Protein AF-A0A833ZW45-F1 (afdb_monomer_lite)

Secondary structure (DSSP, 8-state):
-------HHHHHHHHHHHHHHHHHHHHHHHHTTS-TTTTSHHHHHHHHHHHHHHHHHHHHHHHHHHHHHHTTHHHHHHHHHHHHHHHHHHHHHHHHHHHHTS--SPPPPTT--SS--

Radius of gyration: 18.22 Å; chains: 1; bounding box: 43×31×44 Å

Structure (mmCIF, N/CA/C/O backbone):
data_AF-A0A833ZW45-F1
#
_entry.id   AF-A0A833ZW45-F1
#
loo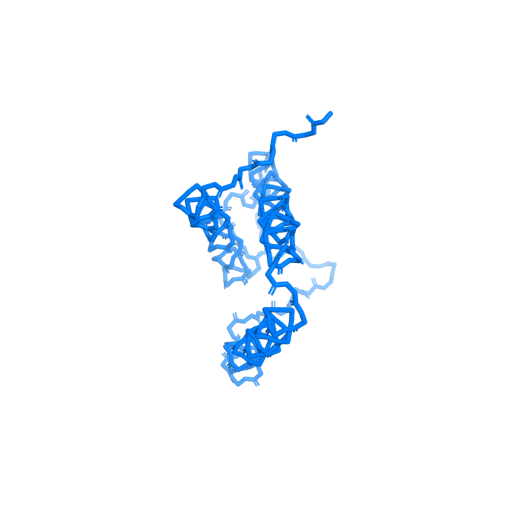p_
_atom_site.group_PDB
_atom_site.id
_atom_site.type_symbol
_atom_site.label_atom_id
_atom_site.label_alt_id
_atom_site.label_comp_id
_atom_site.label_asym_id
_atom_site.label_entity_id
_atom_site.label_seq_id
_atom_site.pdbx_PDB_ins_code
_atom_site.Cartn_x
_atom_site.Cartn_y
_atom_site.Cartn_z
_atom_site.occupancy
_atom_site.B_iso_or_equiv
_atom_site.auth_seq_id
_atom_site.auth_comp_id
_atom_site.auth_asym_id
_atom_site.auth_atom_id
_atom_site.pdbx_PDB_model_num
ATOM 1 N N . MET A 1 1 ? 0.013 11.494 25.006 1.00 41.28 1 MET A N 1
ATOM 2 C CA . MET A 1 1 ? -1.189 10.788 24.514 1.00 41.28 1 MET A CA 1
ATOM 3 C C . MET A 1 1 ? -1.272 11.028 23.017 1.00 41.28 1 MET A C 1
ATOM 5 O O . MET A 1 1 ? -1.538 12.153 22.620 1.00 41.28 1 MET A O 1
ATOM 9 N N . GLY A 1 2 ? -0.925 10.036 22.192 1.00 52.66 2 GLY A N 1
ATOM 10 C CA . GLY A 1 2 ? -1.072 10.169 20.739 1.00 52.66 2 GLY A CA 1
ATOM 11 C C . GLY A 1 2 ? -2.545 10.360 20.386 1.00 52.66 2 GLY A C 1
ATOM 12 O O . GLY A 1 2 ? -3.407 9.766 21.032 1.00 52.66 2 GLY A O 1
ATOM 13 N N . VAL A 1 3 ? -2.840 11.212 19.404 1.00 60.25 3 VAL A N 1
ATOM 14 C CA . VAL A 1 3 ? -4.204 11.428 18.911 1.00 60.25 3 VAL A CA 1
ATOM 15 C C . VAL A 1 3 ? -4.722 10.093 18.378 1.00 60.25 3 VAL A C 1
ATOM 17 O O . VAL A 1 3 ? -4.311 9.646 17.309 1.00 60.25 3 VAL A O 1
ATOM 20 N N . LEU A 1 4 ? -5.580 9.416 19.141 1.00 67.25 4 LEU A N 1
ATOM 21 C CA . LEU A 1 4 ? -6.243 8.196 18.700 1.00 67.25 4 LEU A CA 1
ATOM 22 C C . LEU A 1 4 ? -7.490 8.610 17.918 1.00 67.25 4 LEU A C 1
ATOM 24 O O . LEU A 1 4 ? -8.484 9.044 18.502 1.00 67.25 4 LEU A O 1
ATOM 28 N N . CYS A 1 5 ? -7.444 8.499 16.592 1.00 69.06 5 CYS A N 1
ATOM 29 C CA . CYS A 1 5 ? -8.623 8.678 15.764 1.00 69.06 5 CYS A CA 1
ATOM 30 C C . CYS A 1 5 ? -9.612 7.567 16.115 1.00 69.06 5 CYS A C 1
ATOM 32 O O . CYS A 1 5 ? -9.414 6.409 15.766 1.00 69.06 5 CYS A O 1
ATOM 34 N N . ARG A 1 6 ? -10.691 7.919 16.817 1.00 78.62 6 ARG A N 1
ATOM 35 C CA . ARG A 1 6 ? -11.807 7.000 17.090 1.00 78.62 6 ARG A CA 1
ATOM 36 C C . ARG A 1 6 ? -12.856 6.993 15.975 1.00 78.62 6 ARG A C 1
ATOM 38 O O . ARG A 1 6 ? -13.812 6.229 16.044 1.00 78.62 6 ARG A O 1
ATOM 45 N N . SER A 1 7 ? -12.690 7.844 14.962 1.00 86.69 7 SER A N 1
ATOM 46 C CA . SER A 1 7 ? -13.591 7.920 13.814 1.00 86.69 7 SER A CA 1
ATOM 47 C C . SER A 1 7 ? -13.287 6.808 12.814 1.00 86.69 7 SER A C 1
ATOM 49 O O . SER A 1 7 ? -12.187 6.755 12.259 1.00 86.69 7 SER A O 1
ATOM 51 N N . LEU A 1 8 ? -14.284 5.959 12.544 1.00 86.12 8 LEU A N 1
ATOM 52 C CA . LEU A 1 8 ? -14.189 4.891 11.546 1.00 86.12 8 LEU A CA 1
ATOM 53 C C . LEU A 1 8 ? -13.894 5.455 10.145 1.00 86.12 8 LEU A C 1
ATOM 55 O O . LEU A 1 8 ? -13.071 4.906 9.419 1.00 86.12 8 LEU A O 1
ATOM 59 N N . ALA A 1 9 ? -14.508 6.593 9.798 1.00 90.06 9 ALA A N 1
ATOM 60 C CA . ALA A 1 9 ? -14.264 7.285 8.533 1.00 90.06 9 ALA A CA 1
ATOM 61 C C . ALA A 1 9 ? -12.818 7.799 8.429 1.00 90.06 9 ALA A C 1
ATOM 63 O O . ALA A 1 9 ? -12.195 7.682 7.377 1.00 90.06 9 ALA A O 1
ATOM 64 N N . GLY A 1 10 ? -12.255 8.296 9.537 1.00 92.31 10 GLY A N 1
ATOM 65 C CA . GLY A 1 10 ? -10.850 8.708 9.600 1.00 92.31 10 GLY A CA 1
ATOM 66 C C . GLY A 1 10 ? -9.888 7.536 9.393 1.00 92.31 10 GLY A C 1
ATOM 67 O O . GLY A 1 10 ? -8.963 7.637 8.592 1.00 92.31 10 GLY A O 1
ATOM 68 N N . LEU A 1 11 ? -10.140 6.398 10.053 1.00 93.50 11 LEU A N 1
ATOM 69 C CA . LEU A 1 11 ? -9.364 5.167 9.850 1.00 93.50 11 LEU A CA 1
ATOM 70 C C . LEU A 1 11 ? -9.478 4.649 8.413 1.00 93.50 11 LEU A C 1
ATOM 72 O O . LEU A 1 11 ? -8.477 4.214 7.847 1.00 93.50 11 LEU A O 1
ATOM 76 N N . GLY A 1 12 ? -10.668 4.726 7.812 1.00 94.19 12 GLY A N 1
ATOM 77 C CA . GLY A 1 12 ? -10.880 4.389 6.406 1.00 94.19 12 GLY A CA 1
ATOM 78 C C . GLY A 1 12 ? -10.065 5.286 5.473 1.00 94.19 12 GLY A C 1
ATOM 79 O O . GLY A 1 12 ? -9.355 4.781 4.608 1.00 94.19 12 GLY A O 1
ATOM 80 N N . GLY A 1 13 ? -10.078 6.602 5.703 1.00 96.25 13 GLY A N 1
ATOM 81 C CA . GLY A 1 13 ? -9.269 7.564 4.947 1.00 96.25 13 GLY A CA 1
ATOM 82 C C . GLY A 1 13 ? -7.763 7.308 5.062 1.00 96.25 13 GLY A C 1
ATOM 83 O O . GLY A 1 13 ? -7.068 7.259 4.050 1.00 96.25 13 GLY A O 1
ATOM 84 N N . LEU A 1 14 ? -7.262 7.059 6.276 1.00 95.44 14 LEU A N 1
ATOM 85 C CA . LEU A 1 14 ? -5.862 6.681 6.519 1.00 95.44 14 LEU A CA 1
ATOM 86 C C . LEU A 1 14 ? -5.499 5.355 5.831 1.00 95.44 14 LEU A C 1
ATOM 88 O O . LEU A 1 14 ? -4.403 5.221 5.293 1.00 95.44 14 LEU A O 1
ATOM 92 N N . SER A 1 15 ? -6.424 4.392 5.803 1.00 95.56 15 SER A N 1
ATOM 93 C CA . SER A 1 15 ? -6.229 3.104 5.123 1.00 95.56 15 SER A CA 1
ATOM 94 C C . SER A 1 15 ? -6.146 3.268 3.605 1.00 95.56 15 SER A C 1
ATOM 96 O O . SER A 1 15 ? -5.280 2.671 2.973 1.00 95.56 15 SER A O 1
ATOM 98 N N . LEU A 1 16 ? -7.008 4.105 3.017 1.00 97.25 16 LEU A N 1
ATOM 99 C CA . LEU A 1 16 ? -6.967 4.448 1.592 1.00 97.25 16 LEU A CA 1
ATOM 100 C C . LEU A 1 16 ? -5.666 5.166 1.232 1.00 97.25 16 LEU A C 1
ATOM 102 O O . LEU A 1 16 ? -5.015 4.794 0.261 1.00 97.25 16 LEU A O 1
ATOM 106 N N . LEU A 1 17 ? -5.242 6.134 2.047 1.00 97.31 17 LEU A N 1
ATOM 107 C CA . LEU A 1 17 ? -3.971 6.826 1.848 1.00 97.31 17 LEU A CA 1
ATOM 108 C C . LEU A 1 17 ? -2.777 5.862 1.935 1.00 97.31 17 LEU A C 1
ATOM 110 O O . LEU A 1 17 ? -1.883 5.914 1.095 1.00 97.31 17 LEU A O 1
ATOM 114 N N . GLY A 1 18 ? -2.788 4.938 2.899 1.00 97.12 18 GLY A N 1
ATOM 115 C CA . GLY A 1 18 ? -1.817 3.848 2.963 1.00 97.12 18 GLY A CA 1
ATOM 116 C C . GLY A 1 18 ? -1.825 3.004 1.685 1.00 97.12 18 GLY A C 1
ATOM 117 O O . GLY A 1 18 ? -0.774 2.783 1.092 1.00 97.12 18 GLY A O 1
ATOM 118 N N . MET A 1 19 ? -2.999 2.578 1.208 1.00 96.38 19 MET A N 1
ATOM 119 C CA . MET A 1 19 ? -3.120 1.804 -0.034 1.00 96.38 19 MET A CA 1
ATOM 120 C C . MET A 1 19 ? -2.557 2.537 -1.256 1.00 96.38 19 MET A C 1
ATOM 122 O O . MET A 1 19 ? -1.966 1.877 -2.104 1.00 96.38 19 MET A O 1
ATOM 126 N N . LEU A 1 20 ? -2.667 3.867 -1.340 1.00 97.81 20 LEU A N 1
ATOM 127 C CA . LEU A 1 20 ? -2.064 4.644 -2.433 1.00 97.81 20 LEU A CA 1
ATOM 128 C C . LEU A 1 20 ? -0.536 4.494 -2.468 1.00 97.81 20 LEU A C 1
ATOM 130 O O . LEU A 1 20 ? 0.027 4.185 -3.518 1.00 97.81 20 LEU A O 1
ATOM 134 N N . PHE A 1 21 ? 0.139 4.635 -1.323 1.00 97.44 21 PHE A N 1
ATOM 135 C CA . PHE A 1 21 ? 1.587 4.404 -1.241 1.00 97.44 21 PHE A CA 1
ATOM 136 C C . PHE A 1 21 ? 1.952 2.941 -1.518 1.00 97.44 21 PHE A C 1
ATOM 138 O O . PHE A 1 21 ? 2.937 2.667 -2.202 1.00 97.44 21 PHE A O 1
ATOM 145 N N . GLY A 1 22 ? 1.137 1.995 -1.043 1.00 96.38 22 GLY A N 1
ATOM 146 C CA . GLY A 1 22 ? 1.311 0.570 -1.331 1.00 96.38 22 GLY A CA 1
ATOM 147 C C . GLY A 1 22 ? 1.184 0.245 -2.822 1.00 96.38 22 GLY A C 1
ATOM 148 O O . GLY A 1 22 ? 1.989 -0.514 -3.352 1.00 96.38 22 GLY A O 1
ATOM 149 N N . ALA A 1 23 ? 0.224 0.857 -3.517 1.00 96.50 23 ALA A N 1
ATOM 150 C CA . ALA A 1 23 ? 0.037 0.701 -4.957 1.00 96.50 23 ALA A CA 1
ATOM 151 C C . ALA A 1 23 ? 1.219 1.275 -5.747 1.00 96.50 23 ALA A C 1
ATOM 153 O O . ALA A 1 23 ? 1.679 0.640 -6.694 1.00 96.50 23 ALA A O 1
ATOM 154 N N . TYR A 1 24 ? 1.757 2.424 -5.324 1.00 96.06 24 TYR A N 1
ATOM 155 C CA . TYR A 1 24 ? 2.991 2.967 -5.890 1.00 96.06 24 TYR A CA 1
ATOM 156 C C . TYR A 1 24 ? 4.160 1.981 -5.740 1.00 96.06 24 TYR A C 1
ATOM 158 O O . TYR A 1 24 ? 4.787 1.625 -6.733 1.00 96.06 24 TYR A O 1
ATOM 166 N N . LEU A 1 25 ? 4.403 1.461 -4.532 1.00 95.44 25 LEU A N 1
ATOM 167 C CA . LEU A 1 25 ? 5.457 0.467 -4.283 1.00 95.44 25 LEU A CA 1
ATOM 168 C C . LEU A 1 25 ? 5.248 -0.821 -5.096 1.00 95.44 25 LEU A C 1
ATOM 170 O O . LEU A 1 25 ? 6.211 -1.381 -5.617 1.00 95.44 25 LEU A O 1
ATOM 174 N N . MET A 1 26 ? 3.997 -1.264 -5.249 1.00 95.12 26 MET A N 1
ATOM 175 C CA . MET A 1 26 ? 3.653 -2.413 -6.086 1.00 95.12 26 MET A CA 1
ATOM 176 C C . MET A 1 26 ? 3.992 -2.166 -7.554 1.00 95.12 26 MET A C 1
ATOM 178 O O . MET A 1 26 ? 4.582 -3.026 -8.201 1.00 95.12 26 MET A O 1
ATOM 182 N N . ALA A 1 27 ? 3.658 -0.983 -8.076 1.00 94.44 27 ALA A N 1
ATOM 183 C CA . ALA A 1 27 ? 3.979 -0.604 -9.445 1.00 94.44 27 ALA A CA 1
ATOM 184 C C . ALA A 1 27 ? 5.495 -0.597 -9.678 1.00 94.44 27 ALA A C 1
ATOM 186 O O . ALA A 1 27 ? 5.957 -1.133 -10.680 1.00 94.44 27 ALA A O 1
ATOM 187 N N . LEU A 1 28 ? 6.279 -0.076 -8.728 1.00 93.06 28 LEU A N 1
ATOM 188 C CA . LEU A 1 28 ? 7.740 -0.146 -8.806 1.00 93.06 28 LEU A CA 1
ATOM 189 C C . LEU A 1 28 ? 8.254 -1.589 -8.805 1.00 93.06 28 LEU A C 1
ATOM 191 O O . LEU A 1 28 ? 9.165 -1.908 -9.562 1.00 93.06 28 LEU A O 1
ATOM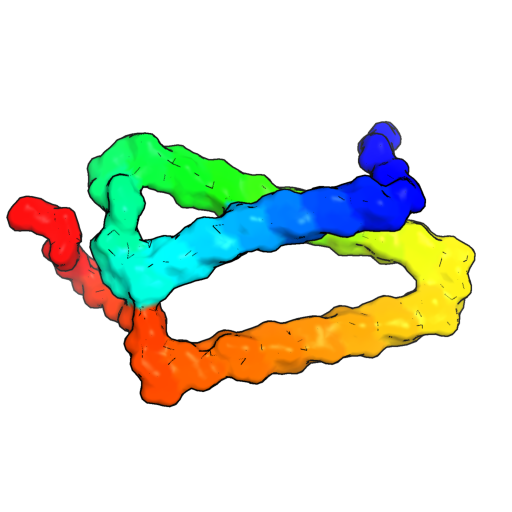 195 N N . ALA A 1 29 ? 7.664 -2.463 -7.988 1.00 91.88 29 ALA A N 1
ATOM 196 C CA . ALA A 1 29 ? 8.042 -3.871 -7.935 1.00 91.88 29 ALA A CA 1
ATOM 197 C C . ALA A 1 29 ? 7.728 -4.606 -9.250 1.00 91.88 29 ALA A C 1
ATOM 199 O O . ALA A 1 29 ? 8.536 -5.413 -9.701 1.00 91.88 29 ALA A O 1
ATOM 200 N N . VAL A 1 30 ? 6.598 -4.295 -9.894 1.00 91.00 30 VAL A N 1
ATOM 201 C CA . VAL A 1 30 ? 6.225 -4.837 -11.214 1.00 91.00 30 VAL A CA 1
ATOM 202 C C . VAL A 1 30 ? 7.134 -4.305 -12.329 1.00 91.00 30 VAL A C 1
ATOM 204 O O . VAL A 1 30 ? 7.451 -5.035 -13.261 1.00 91.00 30 VAL A O 1
ATOM 207 N N . LEU A 1 31 ? 7.567 -3.044 -12.239 1.00 90.38 31 LEU A N 1
ATOM 208 C CA . LEU A 1 31 ? 8.456 -2.401 -13.218 1.00 90.38 31 LEU A CA 1
ATOM 209 C C . LEU A 1 31 ? 9.949 -2.700 -12.980 1.00 90.38 31 LEU A C 1
ATOM 211 O O . LEU A 1 31 ? 10.798 -2.279 -13.767 1.00 90.38 31 LEU A O 1
ATOM 215 N N . SER A 1 32 ? 10.281 -3.431 -11.915 1.00 87.94 32 SER A N 1
ATOM 216 C CA . SER A 1 32 ? 11.632 -3.938 -11.662 1.00 87.94 32 SER A CA 1
ATOM 217 C C . SER A 1 32 ? 12.102 -4.801 -12.848 1.00 87.94 32 SER A C 1
ATOM 219 O O . SER A 1 32 ? 11.333 -5.640 -13.330 1.00 87.94 32 SER A O 1
ATOM 221 N N . PRO A 1 33 ? 13.340 -4.633 -13.361 1.00 84.50 33 PRO A N 1
ATOM 222 C CA . PRO A 1 33 ? 14.518 -4.074 -12.683 1.00 84.50 33 PRO A CA 1
ATOM 223 C C . PRO A 1 33 ? 14.741 -2.564 -12.837 1.00 84.50 33 PRO A C 1
ATOM 225 O O . PRO A 1 33 ? 15.488 -2.003 -12.041 1.00 84.50 33 PRO A O 1
ATOM 228 N N . CYS A 1 34 ? 14.098 -1.899 -13.805 1.00 86.50 34 CYS A N 1
ATOM 229 C CA . CYS A 1 34 ? 14.329 -0.480 -14.111 1.00 86.50 34 CYS A CA 1
ATOM 230 C C . CYS A 1 34 ? 13.069 0.358 -13.844 1.00 86.50 34 CYS A C 1
ATOM 232 O O . CYS A 1 34 ? 12.388 0.769 -14.788 1.00 86.50 34 CYS A O 1
ATOM 234 N N . PRO A 1 35 ? 12.718 0.602 -12.567 1.00 87.88 35 PRO A N 1
ATOM 235 C CA . PRO A 1 35 ? 11.566 1.420 -12.231 1.00 87.88 35 PRO A CA 1
ATOM 236 C C . PRO A 1 35 ? 11.755 2.879 -12.688 1.00 87.88 35 PRO A C 1
ATOM 238 O O . PRO A 1 35 ? 12.882 3.349 -12.865 1.00 87.88 35 PRO A O 1
ATOM 241 N N . PRO A 1 36 ? 10.662 3.644 -12.844 1.00 84.31 36 PRO A N 1
ATOM 242 C CA . PRO A 1 36 ? 10.749 5.065 -13.160 1.00 84.31 36 PRO A CA 1
ATOM 243 C C . PRO A 1 36 ? 11.579 5.809 -12.105 1.00 84.31 36 PRO A C 1
ATOM 245 O O . PRO A 1 36 ? 11.483 5.519 -10.913 1.00 84.31 36 PRO A O 1
ATOM 248 N N . LEU A 1 37 ? 12.377 6.789 -12.545 1.00 86.31 37 LEU A N 1
ATOM 249 C CA . LEU A 1 37 ? 13.293 7.570 -11.695 1.00 86.31 37 LEU A CA 1
ATOM 250 C C . LEU A 1 37 ? 14.428 6.761 -11.026 1.00 86.31 37 LEU A C 1
ATOM 252 O O . LEU A 1 37 ? 15.100 7.287 -10.130 1.00 86.31 37 LEU A O 1
ATOM 256 N N . VAL A 1 38 ? 14.696 5.527 -11.470 1.00 87.12 38 VAL A N 1
ATOM 257 C CA . VAL A 1 38 ? 15.890 4.772 -11.055 1.00 87.12 38 VAL A CA 1
ATOM 258 C C . VAL A 1 38 ? 17.170 5.587 -11.303 1.00 87.12 38 VAL A C 1
ATOM 260 O O . VAL A 1 38 ? 17.258 6.350 -12.262 1.00 87.12 38 VAL A O 1
ATOM 263 N N . GLY A 1 39 ? 18.139 5.497 -10.388 1.00 83.75 39 GLY A N 1
ATOM 264 C CA . GLY A 1 39 ? 19.410 6.232 -10.473 1.00 83.75 39 GLY A CA 1
ATOM 265 C C . GLY A 1 39 ? 19.341 7.723 -10.112 1.00 83.75 39 GLY A C 1
ATOM 266 O O . GLY A 1 39 ? 20.374 8.387 -10.071 1.00 83.75 39 GLY A O 1
ATOM 267 N N . THR A 1 40 ? 18.158 8.266 -9.803 1.00 90.69 40 THR A N 1
ATOM 268 C CA . THR A 1 40 ? 18.000 9.675 -9.406 1.00 90.69 40 THR A CA 1
ATOM 269 C C . THR A 1 40 ? 17.821 9.831 -7.888 1.00 90.69 40 THR A C 1
ATOM 271 O O . THR A 1 40 ? 17.170 8.994 -7.254 1.00 90.69 40 THR A O 1
ATOM 274 N N . PRO A 1 41 ? 18.315 10.928 -7.273 1.00 92.31 41 PRO A N 1
ATOM 275 C CA . PRO A 1 41 ? 18.097 11.185 -5.847 1.00 92.31 41 PRO A CA 1
ATOM 276 C C . PRO A 1 41 ? 16.610 11.372 -5.514 1.00 92.31 41 PRO A C 1
ATOM 278 O O . PRO A 1 41 ? 16.160 10.968 -4.445 1.00 92.31 41 PRO A O 1
ATOM 281 N N . ALA A 1 42 ? 15.828 11.928 -6.447 1.00 92.88 42 ALA A N 1
ATOM 282 C CA . ALA A 1 42 ? 14.385 12.084 -6.295 1.00 92.88 42 ALA A CA 1
ATOM 283 C C . ALA A 1 42 ? 13.674 10.727 -6.179 1.00 92.88 42 ALA A C 1
ATOM 285 O O . ALA A 1 42 ? 12.854 10.550 -5.281 1.00 92.88 42 ALA A O 1
ATOM 286 N N . GLY A 1 43 ? 14.025 9.756 -7.033 1.00 92.38 43 GLY A N 1
ATOM 287 C CA . GLY A 1 43 ? 13.481 8.398 -6.975 1.00 92.38 43 GLY A CA 1
ATOM 288 C C . GLY A 1 43 ? 13.760 7.717 -5.637 1.00 92.38 43 GLY A C 1
ATOM 289 O O . GLY A 1 43 ? 12.838 7.201 -5.008 1.00 92.38 43 GLY A O 1
ATOM 290 N N . LEU A 1 44 ? 15.006 7.795 -5.153 1.00 92.44 44 LEU A N 1
ATOM 291 C CA . LEU A 1 44 ? 15.401 7.240 -3.852 1.00 92.44 44 LEU A CA 1
ATOM 292 C C . LEU A 1 44 ? 14.562 7.814 -2.704 1.00 92.44 44 LEU A C 1
ATOM 294 O O . LEU A 1 44 ? 13.999 7.060 -1.909 1.00 92.44 44 LEU A O 1
ATOM 298 N N . VAL A 1 45 ? 14.435 9.142 -2.643 1.00 95.94 45 VAL A N 1
ATOM 299 C CA . VAL A 1 45 ? 13.633 9.819 -1.615 1.00 95.94 45 VAL A CA 1
ATOM 300 C C . VAL A 1 45 ? 12.172 9.374 -1.690 1.00 95.94 45 VAL A C 1
ATOM 302 O O . VAL A 1 45 ? 11.578 9.060 -0.661 1.00 95.94 45 VAL A O 1
ATOM 305 N N . LEU A 1 46 ? 11.595 9.289 -2.891 1.00 94.88 46 LEU A N 1
ATOM 306 C CA . LEU A 1 46 ? 10.185 8.943 -3.073 1.00 94.88 46 LEU A CA 1
ATOM 307 C C . LEU A 1 46 ? 9.883 7.495 -2.663 1.00 94.88 46 LEU A C 1
ATOM 309 O O . LEU A 1 46 ? 8.859 7.246 -2.026 1.00 94.88 46 LEU A O 1
ATOM 313 N N . VAL A 1 47 ? 10.780 6.551 -2.968 1.00 95.31 47 VAL A N 1
ATOM 314 C CA . VAL A 1 47 ? 10.670 5.145 -2.539 1.00 95.31 47 VAL A CA 1
ATOM 315 C C . VAL A 1 47 ? 10.720 5.033 -1.019 1.00 95.31 47 VAL A C 1
ATOM 317 O O . VAL A 1 47 ? 9.820 4.442 -0.419 1.00 95.31 47 VAL A O 1
ATOM 320 N N . VAL A 1 48 ? 11.736 5.633 -0.389 1.00 96.44 48 VAL A N 1
ATOM 321 C CA . VAL A 1 48 ? 11.924 5.564 1.067 1.00 96.44 48 VAL A CA 1
ATOM 322 C C . VAL A 1 48 ? 10.755 6.223 1.793 1.00 96.44 48 VAL A C 1
ATOM 324 O O . VAL A 1 48 ? 10.178 5.618 2.696 1.00 96.44 48 VAL A O 1
ATOM 327 N N . LEU A 1 49 ? 10.350 7.426 1.373 1.00 97.31 49 LEU A N 1
ATOM 328 C CA . LEU A 1 49 ? 9.204 8.115 1.964 1.00 97.31 49 LEU A CA 1
ATOM 329 C C . LEU A 1 49 ? 7.915 7.311 1.796 1.00 97.31 49 LEU A C 1
ATOM 331 O O . LEU A 1 49 ? 7.174 7.163 2.764 1.00 97.31 49 LEU A O 1
ATOM 335 N N . SER A 1 50 ? 7.663 6.745 0.614 1.00 97.25 50 SER A N 1
ATOM 336 C CA . SER A 1 50 ? 6.467 5.927 0.380 1.00 97.25 50 SER A CA 1
ATOM 337 C C . SER A 1 50 ? 6.440 4.692 1.274 1.00 97.25 50 SER A C 1
ATOM 339 O O . SER A 1 50 ? 5.394 4.371 1.828 1.00 97.25 50 SER A O 1
ATOM 341 N N . TRP A 1 51 ? 7.582 4.029 1.478 1.00 97.31 51 TRP A N 1
ATOM 342 C CA . TRP A 1 51 ? 7.689 2.881 2.378 1.00 97.31 51 TRP A CA 1
ATOM 343 C C . TRP A 1 51 ? 7.433 3.258 3.840 1.00 97.31 51 TRP A C 1
ATOM 345 O O . TRP A 1 51 ? 6.650 2.599 4.529 1.00 97.31 51 TRP A O 1
ATOM 355 N N . VAL A 1 52 ? 8.049 4.345 4.314 1.00 97.94 52 VAL A N 1
ATO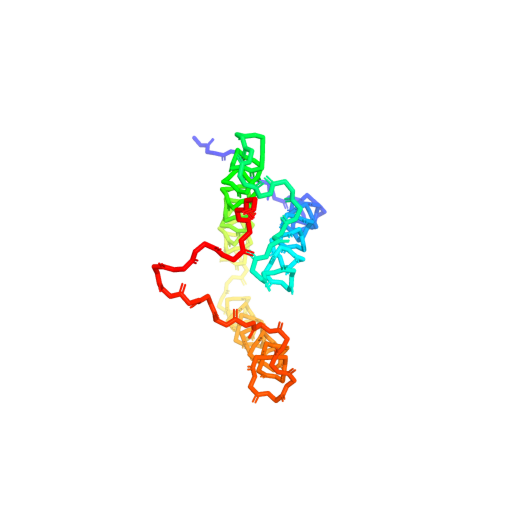M 356 C CA . VAL A 1 52 ? 7.860 4.854 5.682 1.00 97.94 52 VAL A CA 1
ATOM 357 C C . VAL A 1 52 ? 6.405 5.262 5.914 1.00 97.94 52 VAL A C 1
ATOM 359 O O . VAL A 1 52 ? 5.816 4.890 6.928 1.00 97.94 52 VAL A O 1
ATOM 362 N N . LEU A 1 53 ? 5.794 5.978 4.967 1.00 97.62 53 LEU A N 1
ATOM 363 C CA . LEU A 1 53 ? 4.395 6.388 5.060 1.00 97.62 53 LEU A CA 1
ATOM 364 C C . LEU A 1 53 ? 3.466 5.174 5.025 1.00 97.62 53 LEU A C 1
ATOM 366 O O . LEU A 1 53 ? 2.648 5.026 5.927 1.00 97.62 53 LEU A O 1
ATOM 370 N N . PHE A 1 54 ? 3.626 4.266 4.059 1.00 96.50 54 PHE A N 1
ATOM 371 C CA . PHE A 1 54 ? 2.845 3.030 3.963 1.00 96.50 54 PHE A CA 1
ATOM 372 C C . PHE A 1 54 ? 2.872 2.233 5.276 1.00 96.50 54 PHE A C 1
ATOM 374 O O . PHE A 1 54 ? 1.823 1.943 5.858 1.00 96.50 54 PHE A O 1
ATOM 381 N N . THR A 1 55 ? 4.071 1.922 5.776 1.00 96.38 55 THR A N 1
ATOM 382 C CA . THR A 1 55 ? 4.249 1.135 7.005 1.00 96.38 55 THR A CA 1
ATOM 383 C C . THR A 1 55 ? 3.719 1.865 8.239 1.00 96.38 55 THR A C 1
ATOM 385 O O . THR A 1 55 ? 3.036 1.252 9.064 1.00 96.38 55 THR A O 1
ATOM 388 N N . GLY A 1 56 ? 3.966 3.172 8.355 1.00 96.94 56 GLY A N 1
ATOM 389 C CA . GLY A 1 56 ? 3.491 4.002 9.460 1.00 96.94 56 GLY A CA 1
ATOM 390 C C . GLY A 1 56 ? 1.966 4.131 9.506 1.00 96.94 56 GLY A C 1
ATOM 391 O O . GLY A 1 56 ? 1.364 3.892 10.554 1.00 96.94 56 GLY A O 1
ATOM 392 N N . LEU A 1 57 ? 1.329 4.440 8.370 1.00 96.44 57 LEU A N 1
ATOM 393 C CA . LEU A 1 57 ? -0.127 4.572 8.242 1.00 96.44 57 LEU A CA 1
ATOM 394 C C . LEU A 1 57 ? -0.844 3.270 8.620 1.00 96.44 57 LEU A C 1
ATOM 396 O O . LEU A 1 57 ? -1.732 3.288 9.474 1.00 96.44 57 LEU A O 1
ATOM 400 N N . PHE A 1 58 ? -0.436 2.130 8.054 1.00 94.88 58 PHE A N 1
ATOM 401 C CA . PHE A 1 58 ? -1.055 0.842 8.382 1.00 94.88 58 PHE A CA 1
ATOM 402 C C . PHE A 1 58 ? -0.785 0.400 9.823 1.00 94.88 58 PHE A C 1
ATOM 404 O O . PHE A 1 58 ? -1.679 -0.158 10.463 1.00 94.88 58 PHE A O 1
ATOM 411 N N . SER A 1 59 ? 0.402 0.686 10.368 1.00 95.31 59 SER A N 1
ATOM 412 C CA . SER A 1 59 ? 0.701 0.418 11.781 1.00 95.31 59 SER A CA 1
ATOM 413 C C . SER A 1 59 ? -0.213 1.220 12.703 1.00 95.31 59 SER A C 1
ATOM 415 O O . SER A 1 59 ? -0.787 0.663 13.639 1.00 95.31 59 SER A O 1
ATOM 417 N N . TYR A 1 60 ? -0.422 2.505 12.404 1.00 94.69 60 TYR A N 1
ATOM 418 C CA . TYR A 1 60 ? -1.351 3.349 13.146 1.00 94.69 60 TYR A CA 1
ATOM 419 C C . TYR A 1 60 ? -2.791 2.833 13.056 1.00 94.69 60 TYR A C 1
ATOM 421 O O . TYR A 1 60 ? -3.435 2.655 14.089 1.00 94.69 60 TYR A O 1
ATOM 429 N N . VAL A 1 61 ? -3.286 2.539 11.845 1.00 93.75 61 VAL A N 1
ATOM 430 C CA . VAL A 1 61 ? -4.641 1.996 11.638 1.00 93.75 61 VAL A CA 1
ATOM 431 C C . VAL A 1 61 ? -4.827 0.703 12.425 1.00 93.75 61 VAL A C 1
ATOM 433 O O . VAL A 1 61 ? -5.839 0.552 13.105 1.00 93.75 61 VAL A O 1
ATOM 436 N N . LYS A 1 62 ? -3.848 -0.209 12.395 1.00 91.88 62 LYS A N 1
ATOM 437 C CA . LYS A 1 62 ? -3.898 -1.473 13.139 1.00 91.88 62 LYS A CA 1
ATOM 438 C C . LYS A 1 62 ? -4.009 -1.237 14.644 1.00 91.88 62 LYS A C 1
ATOM 440 O O . LYS A 1 62 ? -4.854 -1.852 15.290 1.00 91.88 62 LYS A O 1
ATOM 445 N N . VAL A 1 63 ? -3.195 -0.338 15.199 1.00 92.06 63 VAL A N 1
ATOM 446 C CA . VAL A 1 63 ? -3.234 0.007 16.629 1.00 92.06 63 VAL A CA 1
ATOM 447 C C . VAL A 1 63 ? -4.564 0.669 16.999 1.00 92.06 63 VAL A C 1
ATOM 449 O O . VAL A 1 63 ? -5.191 0.274 17.982 1.00 92.06 63 VAL A O 1
ATOM 452 N N . ALA A 1 64 ? -5.037 1.626 16.199 1.00 91.94 64 ALA A N 1
ATOM 453 C CA . ALA A 1 64 ? -6.293 2.327 16.446 1.00 91.94 64 ALA A CA 1
ATOM 454 C C . ALA A 1 64 ? -7.508 1.393 16.351 1.00 91.94 64 ALA A C 1
ATOM 456 O O . ALA A 1 64 ? -8.349 1.384 17.251 1.00 91.94 64 ALA A O 1
ATOM 457 N N . ALA A 1 65 ? -7.566 0.547 15.319 1.00 89.56 65 ALA A N 1
ATOM 458 C CA . ALA A 1 65 ? -8.604 -0.464 15.164 1.00 89.56 65 ALA A CA 1
ATOM 459 C C . ALA A 1 65 ? -8.579 -1.457 16.331 1.00 89.56 65 ALA A C 1
ATOM 461 O O . ALA A 1 65 ? -9.611 -1.694 16.955 1.00 89.56 65 ALA A O 1
ATOM 462 N N . SER A 1 66 ? -7.399 -1.980 16.686 1.00 88.19 66 SER A N 1
ATOM 463 C CA . SER A 1 66 ? -7.245 -2.900 17.817 1.00 88.19 66 SER A CA 1
ATOM 464 C C . SER A 1 66 ? -7.716 -2.276 19.130 1.00 88.19 66 SER A C 1
ATOM 466 O O . SER A 1 66 ? -8.368 -2.955 19.916 1.00 88.19 66 SER A O 1
ATOM 468 N N . SER A 1 67 ? -7.419 -0.997 19.373 1.00 88.38 67 SER A N 1
ATOM 469 C CA . SER A 1 67 ? -7.868 -0.291 20.577 1.00 88.38 67 SER A CA 1
ATOM 470 C C . SER A 1 67 ? -9.394 -0.141 20.627 1.00 88.38 67 SER A C 1
ATOM 472 O O . SER A 1 67 ? -9.990 -0.360 21.680 1.00 88.38 67 SER A O 1
ATOM 474 N N . LEU A 1 68 ? -10.040 0.156 19.492 1.00 87.25 68 LEU A N 1
ATOM 475 C CA . LEU A 1 68 ? -11.502 0.233 19.392 1.00 87.25 68 LEU A CA 1
ATOM 476 C C . LEU A 1 68 ? -12.169 -1.134 19.611 1.00 87.25 68 LEU A C 1
ATOM 478 O O . LEU A 1 68 ? -13.125 -1.238 20.377 1.00 87.25 68 LEU A O 1
ATOM 482 N N . LEU A 1 69 ? -11.644 -2.183 18.972 1.00 85.81 69 LEU A N 1
ATOM 483 C CA . LEU A 1 69 ? -12.153 -3.554 19.079 1.00 85.81 69 LEU A CA 1
ATOM 484 C C . LEU A 1 69 ? -11.973 -4.130 20.488 1.00 85.81 69 LEU A C 1
ATOM 486 O O . LEU A 1 69 ? -12.848 -4.855 20.959 1.00 85.81 69 LEU A O 1
ATOM 490 N N . HIS A 1 70 ? -10.894 -3.768 21.189 1.00 84.38 70 HIS A N 1
ATOM 491 C CA . HIS A 1 70 ? -10.664 -4.191 22.572 1.00 84.38 70 HIS A CA 1
ATOM 492 C C . HIS A 1 70 ? -11.779 -3.713 23.518 1.00 84.38 70 HIS A C 1
ATOM 494 O O . HIS A 1 70 ? -12.182 -4.449 24.416 1.00 84.38 70 HIS A O 1
ATOM 500 N N . GLY A 1 71 ? -12.347 -2.525 23.277 1.00 82.12 71 GLY A N 1
ATOM 501 C CA . GLY A 1 71 ? -13.504 -2.025 24.028 1.00 82.12 71 GLY A CA 1
ATOM 502 C C . GLY A 1 71 ? -14.802 -2.816 23.797 1.00 82.12 71 GLY A C 1
ATOM 503 O O . GLY A 1 71 ? -15.716 -2.725 24.608 1.00 82.12 71 GLY A O 1
ATOM 504 N N . GLY A 1 72 ? -14.886 -3.606 22.719 1.00 81.62 72 GLY A N 1
ATOM 505 C CA . GLY A 1 72 ? -16.041 -4.447 22.375 1.00 81.62 72 GLY A CA 1
ATOM 506 C C . GLY A 1 72 ? -16.020 -5.856 22.986 1.00 81.62 72 GLY A C 1
ATOM 507 O O . GLY A 1 72 ? -16.932 -6.647 22.737 1.00 81.62 72 GLY A O 1
ATOM 508 N N . GLY A 1 73 ? -14.991 -6.194 23.771 1.00 88.62 73 GLY A N 1
ATOM 509 C CA . GLY A 1 73 ? -14.871 -7.477 24.467 1.00 88.62 73 GLY A CA 1
ATOM 510 C C . GLY A 1 73 ? -14.460 -8.662 23.580 1.00 88.62 73 GLY A C 1
ATOM 511 O O . GLY A 1 73 ? -14.028 -8.516 22.437 1.00 88.62 73 GLY A O 1
ATOM 512 N N . GLN A 1 74 ? -14.592 -9.880 24.120 1.00 90.06 74 GLN A N 1
ATOM 513 C CA . GLN A 1 74 ? -14.030 -11.105 23.530 1.00 90.06 74 GLN A CA 1
ATOM 514 C C . GLN A 1 74 ? -14.562 -11.423 22.123 1.00 90.06 74 GLN A C 1
ATOM 516 O O . GLN A 1 74 ? -13.794 -11.834 21.257 1.00 90.06 74 GLN A O 1
ATOM 521 N N . ARG A 1 75 ? -15.860 -11.211 21.861 1.00 90.06 75 ARG A N 1
ATOM 522 C CA . ARG A 1 75 ? -16.461 -11.488 20.541 1.00 90.06 75 ARG A CA 1
ATOM 523 C C . ARG A 1 75 ? -15.906 -10.571 19.450 1.00 90.06 75 ARG A C 1
ATOM 525 O O . ARG A 1 75 ? -15.627 -11.040 18.351 1.00 90.06 75 ARG A O 1
ATOM 532 N N . ALA A 1 76 ? -15.710 -9.291 19.765 1.00 87.81 76 ALA A N 1
ATOM 533 C CA . ALA A 1 76 ? -15.109 -8.327 18.848 1.00 87.81 76 ALA A CA 1
ATOM 534 C C . ALA A 1 76 ? -13.649 -8.696 18.541 1.00 87.81 76 ALA A C 1
ATOM 536 O O . ALA A 1 76 ? -13.227 -8.669 17.387 1.00 87.81 76 ALA A O 1
ATOM 537 N N . LEU A 1 77 ? -12.903 -9.128 19.562 1.00 87.75 77 LEU A N 1
ATOM 538 C CA . LEU A 1 77 ? -11.522 -9.580 19.406 1.00 87.75 77 LEU A CA 1
ATOM 539 C C . LEU A 1 77 ? -11.410 -10.847 18.538 1.00 87.75 77 LEU A C 1
ATOM 541 O O . LEU A 1 77 ? -10.525 -10.931 17.689 1.00 87.75 77 LEU A O 1
ATOM 545 N N . LEU A 1 78 ? -12.335 -11.802 18.696 1.00 92.50 78 LEU A N 1
ATOM 546 C CA . LEU A 1 78 ? -12.413 -12.994 17.843 1.00 92.50 78 LEU A CA 1
ATOM 547 C C . LEU A 1 78 ? -12.723 -12.629 16.386 1.00 92.50 78 LEU A C 1
ATOM 549 O O . LEU A 1 78 ? -12.048 -13.115 15.481 1.00 92.50 78 LEU A O 1
ATOM 553 N N . ALA A 1 79 ? -13.690 -11.737 16.151 1.00 90.62 79 ALA A N 1
ATOM 554 C CA . ALA A 1 79 ? -14.016 -11.260 14.807 1.00 90.62 79 ALA A CA 1
ATOM 555 C C . ALA A 1 79 ? -12.822 -10.553 14.140 1.00 90.62 79 ALA A C 1
ATOM 557 O O . ALA A 1 79 ? -12.555 -10.776 12.961 1.00 90.62 79 ALA A O 1
ATOM 558 N N . ALA A 1 80 ? -12.059 -9.760 14.901 1.00 90.56 80 ALA A N 1
ATOM 559 C CA . ALA A 1 80 ? -10.822 -9.151 14.420 1.00 90.56 80 ALA A CA 1
ATOM 560 C C . ALA A 1 80 ? -9.774 -10.204 14.032 1.00 90.56 80 ALA A C 1
ATOM 562 O O . ALA A 1 80 ? -9.155 -10.086 12.978 1.00 90.56 80 ALA A O 1
ATOM 563 N N . GLY A 1 81 ? -9.604 -11.251 14.844 1.00 91.31 81 GLY A N 1
ATOM 564 C CA . GLY A 1 81 ? -8.706 -12.366 14.538 1.00 91.31 81 GLY A CA 1
ATOM 565 C C . GLY A 1 81 ? -9.073 -13.072 13.231 1.00 91.31 81 GLY A C 1
ATOM 566 O O . GLY A 1 81 ? -8.215 -13.244 12.365 1.00 91.31 81 GLY A O 1
ATOM 567 N N . VAL A 1 82 ? -10.359 -13.394 13.048 1.00 95.44 82 VAL A N 1
ATOM 568 C CA . VAL A 1 82 ? -10.876 -13.984 11.801 1.00 95.44 82 VAL A CA 1
ATOM 569 C C . VAL A 1 82 ? -10.620 -13.058 10.612 1.00 95.44 82 VAL A C 1
ATOM 571 O O . VAL A 1 82 ? -10.125 -13.511 9.583 1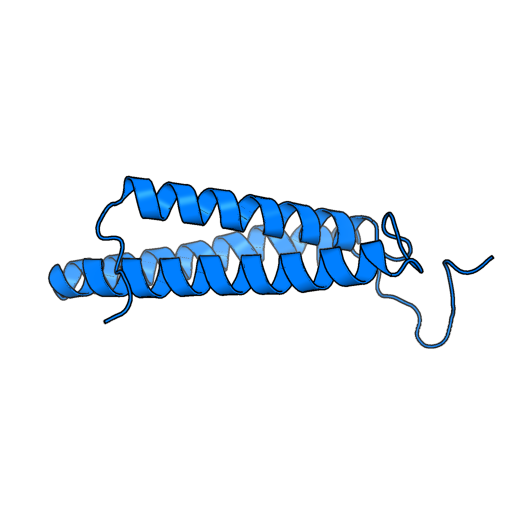.00 95.44 82 VAL A O 1
ATOM 574 N N . ALA A 1 83 ? -10.886 -11.757 10.754 1.00 92.81 83 ALA A N 1
ATOM 575 C CA . ALA A 1 83 ? -10.644 -10.781 9.695 1.00 92.81 83 ALA A CA 1
ATOM 576 C C . ALA A 1 83 ? -9.154 -10.676 9.318 1.00 92.81 83 ALA A C 1
ATOM 578 O O . ALA A 1 83 ? -8.824 -10.631 8.134 1.00 92.81 83 ALA A O 1
ATOM 579 N N . ILE A 1 84 ? -8.245 -10.690 10.299 1.00 92.94 84 ILE A N 1
ATOM 580 C CA . ILE A 1 84 ? -6.793 -10.668 10.063 1.00 92.94 84 ILE A CA 1
ATOM 581 C C . ILE A 1 84 ? -6.353 -11.925 9.305 1.00 92.94 84 ILE A C 1
ATOM 583 O O . ILE A 1 84 ? -5.594 -11.829 8.340 1.00 92.94 84 ILE A O 1
ATOM 587 N N . GLN A 1 85 ? -6.840 -13.098 9.712 1.00 96.81 85 GLN A N 1
ATOM 588 C CA . GLN A 1 85 ? -6.466 -14.361 9.080 1.00 96.81 85 GLN A CA 1
ATOM 589 C C . GLN A 1 85 ? -7.027 -14.475 7.658 1.00 96.81 85 GLN A C 1
ATOM 591 O O . GLN A 1 85 ? -6.298 -14.858 6.743 1.00 96.81 85 GLN A O 1
ATOM 596 N N . ALA A 1 86 ? -8.280 -14.059 7.450 1.00 97.25 86 ALA A N 1
ATOM 597 C CA . ALA A 1 86 ? -8.880 -13.956 6.124 1.00 97.25 86 ALA A CA 1
A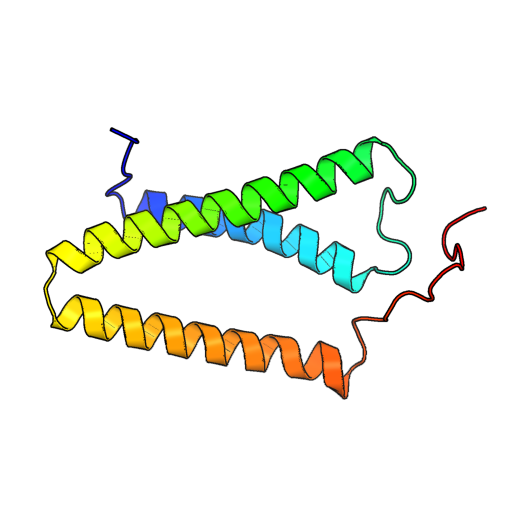TOM 598 C C . ALA A 1 86 ? -8.103 -12.978 5.228 1.00 97.25 86 ALA A C 1
ATOM 600 O O . ALA A 1 86 ? -7.825 -13.290 4.072 1.00 97.25 86 ALA A O 1
ATOM 601 N N . GLY A 1 87 ? -7.681 -11.830 5.770 1.00 94.44 87 GLY A N 1
ATOM 602 C CA . GLY A 1 87 ? -6.840 -10.866 5.062 1.00 94.44 87 GLY A CA 1
ATOM 603 C C . GLY A 1 87 ? -5.483 -11.445 4.658 1.00 94.44 87 GLY A C 1
ATOM 604 O O . GLY A 1 87 ? -5.048 -11.252 3.525 1.00 94.44 87 GLY A O 1
ATOM 605 N N . SER A 1 88 ? -4.835 -12.210 5.541 1.00 95.69 88 SER A N 1
ATOM 606 C CA . SER A 1 88 ? -3.574 -12.893 5.224 1.00 95.69 88 SER A CA 1
ATOM 607 C C . SER A 1 88 ? -3.746 -13.943 4.125 1.00 95.69 88 SER A C 1
ATOM 609 O O . SER A 1 88 ? -2.901 -14.031 3.236 1.00 95.69 88 SER A O 1
ATOM 611 N N . LEU A 1 89 ? -4.828 -14.727 4.170 1.00 97.31 89 LEU A N 1
ATOM 612 C CA . LEU A 1 89 ? -5.153 -15.700 3.126 1.00 97.31 89 LEU A CA 1
ATOM 613 C C . LEU A 1 89 ? -5.384 -15.000 1.783 1.00 97.31 89 LEU A C 1
ATOM 615 O O . LEU A 1 89 ? -4.806 -15.403 0.778 1.00 97.31 89 LEU A O 1
ATOM 619 N N . LEU A 1 90 ? -6.178 -13.926 1.775 1.00 96.62 90 LEU A N 1
ATOM 620 C CA . LEU A 1 90 ? -6.429 -13.129 0.577 1.00 96.62 90 LEU A CA 1
ATOM 621 C C . LEU A 1 90 ? -5.127 -12.560 0.003 1.00 96.62 90 LEU A C 1
ATOM 623 O O . LEU A 1 90 ? -4.906 -12.643 -1.200 1.00 96.62 90 LEU A O 1
ATOM 627 N N . GLY A 1 91 ? -4.244 -12.036 0.857 1.00 94.25 91 GLY A N 1
ATOM 628 C CA . GLY A 1 91 ? -2.931 -11.541 0.449 1.00 94.25 91 GLY A CA 1
ATOM 629 C C . GLY A 1 91 ? -2.060 -12.629 -0.183 1.00 94.25 91 GLY A C 1
ATOM 630 O O . GLY A 1 91 ? -1.461 -12.398 -1.231 1.00 94.25 91 GLY A O 1
ATOM 631 N N . ALA A 1 92 ? -2.037 -13.831 0.400 1.00 95.19 92 ALA A N 1
ATOM 632 C CA . ALA A 1 92 ? -1.303 -14.967 -0.152 1.00 95.19 92 ALA A CA 1
ATOM 633 C C . ALA A 1 92 ? -1.859 -15.396 -1.519 1.00 95.19 92 ALA A C 1
ATOM 635 O O . ALA A 1 92 ? -1.095 -15.549 -2.469 1.00 95.19 92 ALA A O 1
ATOM 636 N N . VAL A 1 93 ? -3.184 -15.522 -1.642 1.00 96.06 93 VAL A N 1
ATOM 637 C CA . VAL A 1 93 ? -3.852 -15.867 -2.908 1.00 96.06 93 VAL A CA 1
ATOM 638 C C . VAL A 1 93 ? -3.640 -14.785 -3.968 1.00 96.06 93 VAL A C 1
ATOM 640 O O . VAL A 1 93 ? -3.478 -15.115 -5.137 1.00 96.06 93 VAL A O 1
ATOM 643 N N . ALA A 1 94 ? -3.595 -13.507 -3.586 1.00 93.12 94 ALA A N 1
ATOM 644 C CA . ALA A 1 94 ? -3.336 -12.407 -4.513 1.00 93.12 94 ALA A CA 1
ATOM 645 C C . ALA A 1 94 ? -1.877 -12.377 -4.998 1.00 93.12 94 ALA A C 1
ATOM 647 O O . ALA A 1 94 ? -1.625 -12.096 -6.168 1.00 93.12 94 ALA A O 1
ATOM 648 N N . MET A 1 95 ? -0.916 -12.676 -4.119 1.00 93.25 95 MET A N 1
ATOM 649 C CA . MET A 1 95 ? 0.511 -12.612 -4.445 1.00 93.25 95 MET A CA 1
ATOM 650 C C . MET A 1 95 ? 1.066 -13.870 -5.101 1.00 93.25 95 MET A C 1
ATOM 652 O O . MET A 1 95 ? 2.017 -13.783 -5.878 1.00 93.25 95 MET A O 1
ATOM 656 N N . PHE A 1 96 ? 0.496 -15.039 -4.821 1.00 93.44 96 PHE A N 1
ATOM 657 C CA . PHE A 1 96 ? 1.037 -16.306 -5.302 1.00 93.44 96 PHE A CA 1
ATOM 658 C C . PHE A 1 96 ? 1.013 -16.449 -6.839 1.00 93.44 96 PHE A C 1
ATOM 660 O O . PHE A 1 96 ? 2.068 -16.738 -7.405 1.00 93.44 96 PHE A O 1
ATOM 667 N N . PRO A 1 97 ? -0.096 -16.199 -7.567 1.00 91.56 97 PRO A N 1
ATOM 668 C CA . PRO A 1 97 ? -0.115 -16.372 -9.021 1.00 91.56 97 PRO A CA 1
ATOM 669 C C . PRO A 1 97 ? 0.864 -15.443 -9.766 1.00 91.56 97 PRO A C 1
ATOM 671 O O . PRO A 1 97 ? 1.636 -15.950 -10.584 1.00 91.56 97 PRO A O 1
ATOM 674 N N . PRO A 1 98 ? 0.926 -14.123 -9.475 1.00 88.00 98 PRO A N 1
ATOM 675 C CA . PRO A 1 98 ? 1.879 -13.230 -10.135 1.00 88.00 98 PRO A CA 1
ATOM 676 C C . PRO A 1 98 ? 3.346 -13.588 -9.878 1.00 88.00 98 PRO A C 1
ATOM 678 O O . PRO A 1 98 ? 4.180 -13.422 -10.769 1.00 88.00 98 PRO A O 1
ATOM 681 N N . THR A 1 99 ? 3.666 -14.067 -8.671 1.00 88.06 99 THR A N 1
ATOM 682 C CA . THR A 1 99 ? 5.042 -14.409 -8.276 1.00 88.06 99 THR A CA 1
ATOM 683 C C . THR A 1 99 ? 5.478 -15.785 -8.773 1.00 88.06 99 THR A C 1
ATOM 685 O O . THR A 1 99 ? 6.616 -15.930 -9.207 1.00 88.06 99 THR A O 1
ATOM 688 N N . SER A 1 100 ? 4.589 -16.782 -8.735 1.00 87.69 100 SER A N 1
ATOM 689 C CA . SER A 1 100 ? 4.949 -18.195 -8.935 1.00 87.69 100 SER A CA 1
ATOM 690 C C . SER A 1 100 ? 4.551 -18.761 -10.296 1.00 87.69 100 SER A C 1
ATOM 692 O O . SER A 1 100 ? 5.154 -19.732 -10.737 1.00 87.69 100 SER A O 1
ATOM 694 N N . VAL A 1 101 ? 3.540 -18.188 -10.959 1.00 88.62 101 VAL A N 1
ATOM 695 C CA . VAL A 1 101 ? 3.029 -18.692 -12.247 1.00 88.62 101 VAL A CA 1
ATOM 696 C C . VAL A 1 101 ? 3.361 -17.723 -13.376 1.00 88.62 101 VAL A C 1
ATOM 698 O O . VAL A 1 101 ? 3.940 -18.112 -14.385 1.00 88.62 101 VAL A O 1
ATOM 701 N N . SER A 1 102 ? 3.019 -16.445 -13.200 1.00 80.69 102 SER A N 1
ATOM 702 C CA . SER A 1 102 ? 3.157 -15.436 -14.256 1.00 80.69 102 SER A CA 1
ATOM 703 C C . SER A 1 102 ? 4.538 -14.775 -14.308 1.00 80.69 102 SER A C 1
ATOM 705 O O . SER A 1 102 ? 4.796 -14.015 -15.237 1.00 80.69 102 SER A O 1
ATOM 707 N N . HIS A 1 103 ? 5.407 -15.022 -13.316 1.00 80.88 103 HIS A N 1
ATOM 708 C CA . HIS A 1 103 ? 6.742 -14.415 -13.183 1.00 80.88 103 HIS A CA 1
ATOM 709 C C . HIS A 1 103 ? 6.760 -12.893 -13.435 1.00 80.88 103 HIS A C 1
ATOM 711 O O . HIS A 1 103 ? 7.699 -12.356 -14.026 1.00 80.88 103 HIS A O 1
ATOM 717 N N . VAL A 1 104 ? 5.707 -12.195 -12.989 1.00 83.06 104 VAL A N 1
ATOM 718 C CA . VAL A 1 104 ? 5.570 -10.734 -13.134 1.00 83.06 104 VAL A CA 1
ATOM 719 C C . VAL A 1 104 ? 6.697 -10.032 -12.386 1.00 83.06 104 VAL A C 1
ATOM 721 O O . VAL A 1 104 ? 7.265 -9.060 -12.871 1.00 83.06 104 VAL A O 1
ATOM 724 N N . PHE A 1 105 ? 7.055 -10.567 -11.222 1.00 83.38 105 PHE A N 1
ATOM 725 C CA . PHE A 1 105 ? 8.198 -10.113 -10.452 1.00 83.38 105 PHE A CA 1
ATOM 726 C C . PHE A 1 105 ? 9.439 -10.873 -10.905 1.00 83.38 105 PHE A C 1
ATOM 728 O O . PHE A 1 105 ? 9.541 -12.089 -10.724 1.00 83.38 105 PHE A O 1
ATOM 735 N N . ARG A 1 106 ? 10.395 -10.151 -11.490 1.00 78.88 106 ARG A N 1
ATOM 736 C CA . ARG A 1 106 ? 11.718 -10.696 -11.791 1.00 78.88 106 ARG A CA 1
ATOM 737 C C . ARG A 1 106 ? 12.676 -10.418 -10.643 1.00 78.88 106 ARG A C 1
ATOM 739 O O . ARG A 1 106 ? 12.716 -9.311 -10.114 1.00 78.88 106 ARG A O 1
ATOM 746 N N . SER A 1 107 ? 13.467 -11.428 -10.291 1.00 75.06 107 SER A N 1
ATOM 747 C CA . SER A 1 107 ? 14.578 -11.243 -9.361 1.00 75.06 107 SER A CA 1
ATOM 748 C C . SER A 1 107 ? 15.690 -10.448 -10.049 1.00 75.06 107 SER A C 1
ATOM 750 O O . SER A 1 107 ? 16.002 -10.709 -11.215 1.00 75.06 107 SER A O 1
ATOM 752 N N . GLY A 1 108 ? 16.270 -9.474 -9.347 1.00 72.62 108 GLY A N 1
ATOM 753 C CA . GLY A 1 108 ? 17.449 -8.759 -9.833 1.00 72.62 108 GLY A CA 1
ATOM 754 C C . GLY A 1 108 ? 18.647 -9.707 -9.936 1.00 72.62 108 GLY A C 1
ATOM 755 O O . GLY A 1 108 ? 18.770 -10.639 -9.144 1.00 72.62 108 GLY A O 1
ATOM 756 N N . LYS A 1 109 ? 19.526 -9.497 -10.923 1.00 76.94 109 LYS A N 1
ATOM 757 C CA . LYS A 1 109 ? 20.822 -10.188 -10.970 1.00 76.94 109 LYS A CA 1
ATOM 758 C C . LYS A 1 109 ? 21.793 -9.432 -10.075 1.00 76.94 109 LYS A C 1
ATOM 760 O O . LYS A 1 109 ? 22.009 -8.240 -10.284 1.00 76.94 109 LYS A O 1
ATOM 765 N N . ASP A 1 110 ? 22.389 -10.130 -9.117 1.00 77.12 110 ASP A N 1
ATOM 766 C CA . ASP A 1 110 ? 23.422 -9.546 -8.268 1.00 77.12 110 ASP A CA 1
ATOM 767 C C . ASP A 1 110 ? 24.612 -9.073 -9.111 1.00 77.12 110 ASP A C 1
ATOM 769 O O . ASP A 1 110 ? 25.014 -9.732 -10.074 1.00 77.12 110 ASP A O 1
ATOM 773 N N . CYS A 1 111 ? 25.172 -7.921 -8.737 1.00 78.50 111 CYS A N 1
ATOM 774 C CA . CYS A 1 111 ? 26.379 -7.342 -9.336 1.00 78.50 111 CYS A CA 1
ATOM 775 C C . CYS A 1 111 ? 26.280 -6.972 -10.832 1.00 78.50 111 CYS A C 1
ATOM 777 O O . CYS A 1 111 ? 27.310 -6.723 -11.456 1.00 78.50 111 CYS A O 1
ATOM 779 N N . VAL A 1 112 ? 25.073 -6.904 -11.409 1.00 81.38 112 VAL A N 1
ATOM 780 C CA . VAL A 1 112 ? 24.843 -6.434 -12.785 1.00 81.38 112 VAL A CA 1
ATOM 781 C C . VAL A 1 112 ? 24.002 -5.163 -12.748 1.00 81.38 112 VAL A C 1
ATOM 783 O O . VAL A 1 112 ? 22.891 -5.175 -12.223 1.00 81.38 112 VAL A O 1
ATOM 786 N N . ASP A 1 113 ? 24.507 -4.082 -13.339 1.00 78.12 113 ASP A N 1
ATOM 787 C CA . ASP A 1 113 ? 23.713 -2.874 -13.551 1.00 78.12 113 ASP A CA 1
ATOM 788 C C . ASP A 1 113 ? 22.909 -3.013 -14.852 1.00 78.12 113 ASP A C 1
ATOM 790 O O . ASP A 1 113 ? 23.438 -2.843 -15.947 1.00 78.12 113 ASP A O 1
ATOM 794 N N . LEU A 1 114 ? 21.635 -3.407 -14.737 1.00 77.25 114 LEU A N 1
ATOM 795 C CA . LEU A 1 114 ? 20.731 -3.538 -15.889 1.00 77.25 114 LEU A CA 1
ATOM 796 C C . LEU A 1 114 ? 20.172 -2.192 -16.374 1.00 77.25 114 LEU A C 1
ATOM 798 O O . LEU A 1 114 ? 19.545 -2.160 -17.432 1.00 77.25 114 LEU A O 1
ATOM 802 N N . CYS A 1 115 ? 20.335 -1.125 -15.590 1.00 80.12 115 CYS A N 1
ATOM 803 C CA . CYS A 1 115 ? 19.654 0.153 -15.803 1.00 80.12 115 CYS A CA 1
ATOM 804 C C . CYS A 1 115 ? 20.622 1.344 -15.901 1.00 80.12 115 CYS A C 1
ATOM 806 O O . CYS A 1 115 ? 20.164 2.483 -16.010 1.00 80.12 115 CYS A O 1
ATOM 808 N N . GLY A 1 116 ? 21.932 1.087 -15.840 1.00 68.56 116 GLY A N 1
ATOM 809 C CA . GLY A 1 116 ? 22.987 2.033 -16.194 1.00 68.56 116 GLY A CA 1
ATOM 810 C C . GLY A 1 116 ? 22.995 2.354 -17.698 1.00 68.56 116 GLY A C 1
ATOM 811 O O . GLY A 1 116 ? 22.260 1.718 -18.457 1.00 68.56 116 GLY A O 1
ATOM 812 N N . PRO A 1 117 ? 23.768 3.365 -18.133 1.00 58.75 117 PRO A N 1
ATOM 813 C CA . PRO A 1 117 ? 23.854 3.753 -19.542 1.00 58.75 117 PRO A CA 1
ATOM 814 C C . PRO A 1 117 ? 24.365 2.627 -20.453 1.00 58.75 117 PRO A C 1
ATOM 816 O O . PRO A 1 117 ? 25.228 1.836 -20.007 1.00 58.75 117 PRO A O 1
#

Organism: NCBI:txid89673

Sequence (117 aa):
MGVLCRSLAGLGGLSLLGMLFGAYLMALAVLSPCPPLVGTPAGLVLVVLSWVLFTGLFSYVKVAASSLLHGGGQRALLAAGVAIQAGSLLGAVAMFPPTSVSHVFRSGKDCVDLCGP

pLDDT: mean 88.71, std 9.7, range [41.28, 97.94]

InterPro domains:
  IPR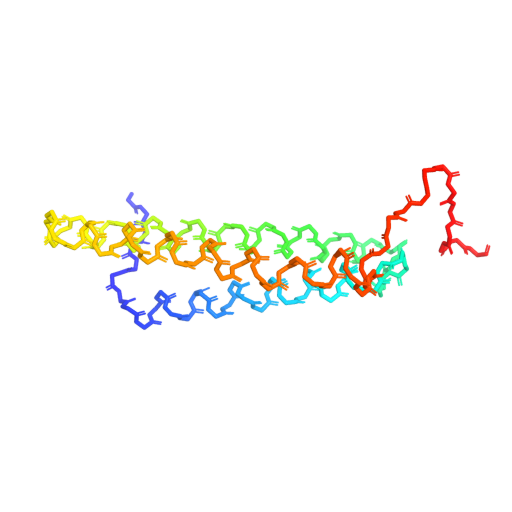009357 Solute carrier family 52, riboflavin transporter [PF06237] (2-107)
  IPR009357 Solute carrier family 52, riboflavin transporter [PTHR12929] (1-115)

Foldseek 3Di:
DPPQPLDPVVLVVLVVVLVVLVVVLVQQQLVPPARPCPPHPVVVVSNVVSVCSNVVSVVSSVVSQVVNLVVVPDVSVVVVVVVVVVVVVVVCVVPCCCVPPVVSGDDDDPPDDPHDD